Protein AF-A0A397ZHZ2-F1 (afdb_monomer)

Nearest PDB structures (foldseek):
  6yns-assembly6_L  TM=8.895E-01  e=3.245E-03  Homo sapiens
  1j1e-assembly1_A  TM=9.128E-01  e=4.592E-03  Homo sapiens
  7tci-assembly1_F  TM=8.106E-01  e=1.316E-03  Homo sapiens
  4ds7-assembly1_A  TM=8.549E-01  e=3.028E-03  Kluyveromyces lactis NRRL Y-1140
  2jnf-assembly1_A  TM=7.356E-01  e=9.192E-03  Lethocerus indicus

Foldseek 3Di:
DDPVVVQVVLCPVPPQKHALVSQQVVVCVVPVPDDNVNSVVVQVVQPPVPPRIRHPPPPPPPPPDD

InterPro domains:
  IPR002048 EF-hand domain [PF13499] (3-56)
  IPR002048 EF-hand domain [PS50222] (1-33)
  IPR002048 EF-hand domain [SM00054] (2-30)
  IPR002048 EF-hand domain [cd00051] (3-54)
  IPR011992 EF-hand domain pair [SSF47473] (2-56)
  IPR018247 EF-Hand 1, calcium-binding site [PS00018] (11-23)

Sequence (66 aa):
MSLEKIFKRFDKNNDGTISLDEFSNAFLKFFPGFSQEDTEKRFKEIDINCNGQIKYLKKEKAYLYN

pLDDT: mean 72.76, std 11.55, range [42.53, 85.69]

Radius of gyration: 13.1 Å; Cα contacts (8 Å, |Δi|>4): 51; chains: 1; bounding box: 27×35×29 Å

Mean predicted aligned error: 8.67 Å

Organism: Brassica campestris (NCBI:txid3711)

Solvent-accessible surface area (backbone atoms only — not comparable to full-atom 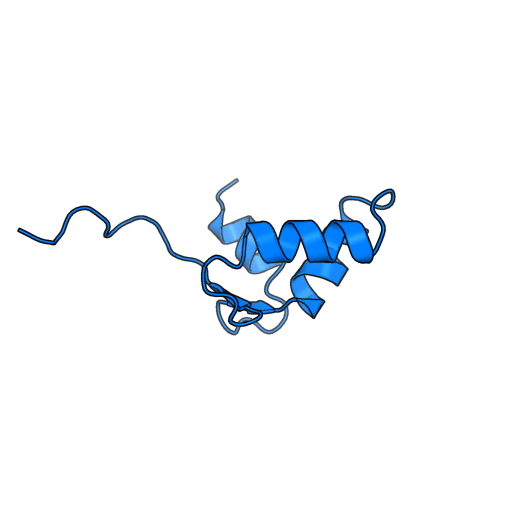values): 4177 Å² total; per-residue (Å²): 135,56,69,67,62,54,47,60,68,36,24,80,85,69,79,68,41,31,40,61,67,38,46,44,58,44,48,40,70,77,39,80,85,59,51,73,68,55,46,50,52,54,45,56,72,64,24,82,79,71,73,64,47,43,61,76,72,74,88,81,71,91,82,78,80,131

Secondary structure (DSSP, 8-state):
--HHHHHHHH-SS-SSEEEHHHHHHHHHHH-TTS-HHHHHHHHHHH-TT-SSEEE---S--SS---

Structure (mmCIF, N/CA/C/O backbone):
data_AF-A0A397ZHZ2-F1
#
_entry.id   AF-A0A397ZHZ2-F1
#
loop_
_atom_site.group_PDB
_atom_site.id
_atom_site.type_symbol
_atom_site.label_atom_id
_atom_site.label_alt_id
_atom_site.label_comp_id
_atom_site.label_asym_id
_atom_site.label_entity_id
_atom_site.label_seq_id
_atom_site.pdbx_PDB_ins_code
_atom_site.Cartn_x
_atom_site.Cartn_y
_atom_site.Cartn_z
_atom_site.occupancy
_atom_site.B_iso_or_equiv
_atom_site.auth_seq_id
_atom_site.auth_comp_id
_atom_site.auth_asym_id
_atom_site.auth_atom_id
_atom_site.pd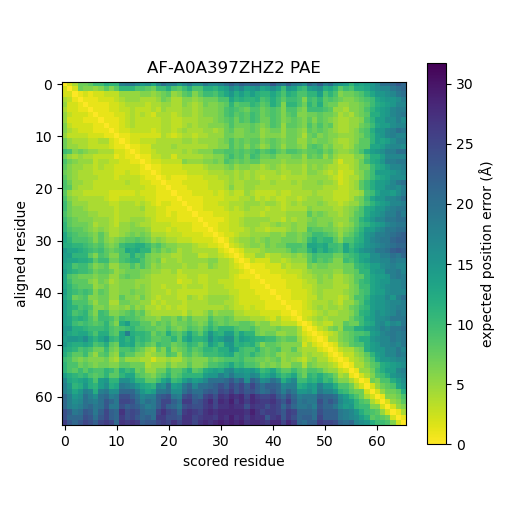bx_PDB_model_num
ATOM 1 N N . MET A 1 1 ? -20.959 -1.057 -6.607 1.00 50.16 1 MET A N 1
ATOM 2 C CA . MET A 1 1 ? -19.917 -1.557 -5.679 1.00 50.16 1 MET A CA 1
ATOM 3 C C . MET A 1 1 ? -19.401 -0.368 -4.887 1.00 50.16 1 MET A C 1
ATOM 5 O O . MET A 1 1 ? -19.081 0.632 -5.509 1.00 50.16 1 MET A O 1
ATOM 9 N N . SER A 1 2 ? -19.383 -0.428 -3.555 1.00 65.56 2 SER A N 1
ATOM 10 C CA . SER A 1 2 ? -18.894 0.685 -2.727 1.00 65.56 2 SER A CA 1
ATOM 11 C C . SER A 1 2 ? -17.371 0.638 -2.610 1.00 65.56 2 SER A C 1
ATOM 13 O O . SER A 1 2 ? -16.814 -0.457 -2.521 1.00 65.56 2 SER A O 1
ATOM 15 N N . LEU A 1 3 ? -16.717 1.804 -2.544 1.00 62.75 3 LEU A N 1
ATOM 16 C CA . LEU A 1 3 ? -15.280 1.932 -2.248 1.00 62.75 3 LEU A CA 1
ATOM 17 C C . LEU A 1 3 ? -14.872 1.103 -1.024 1.00 62.75 3 LEU A C 1
ATOM 19 O O . LEU A 1 3 ? -13.831 0.472 -1.050 1.00 62.75 3 LEU A O 1
ATOM 23 N N . GLU A 1 4 ? -15.738 1.006 -0.015 1.00 70.19 4 GLU A N 1
ATOM 24 C CA . GLU A 1 4 ? -15.537 0.189 1.189 1.00 70.19 4 GLU A CA 1
ATOM 25 C C . GLU A 1 4 ? -15.360 -1.317 0.886 1.00 70.19 4 GLU A C 1
ATOM 27 O O . GLU A 1 4 ? -14.540 -1.987 1.505 1.00 70.19 4 GLU A O 1
ATOM 32 N N . LYS A 1 5 ? -16.080 -1.861 -0.110 1.00 73.38 5 LYS A N 1
ATOM 33 C CA . LYS A 1 5 ? -15.926 -3.265 -0.541 1.00 73.38 5 LYS A CA 1
ATOM 34 C C . LYS A 1 5 ? -14.649 -3.488 -1.341 1.00 73.38 5 LYS A C 1
ATOM 36 O O . LYS A 1 5 ? -14.111 -4.588 -1.317 1.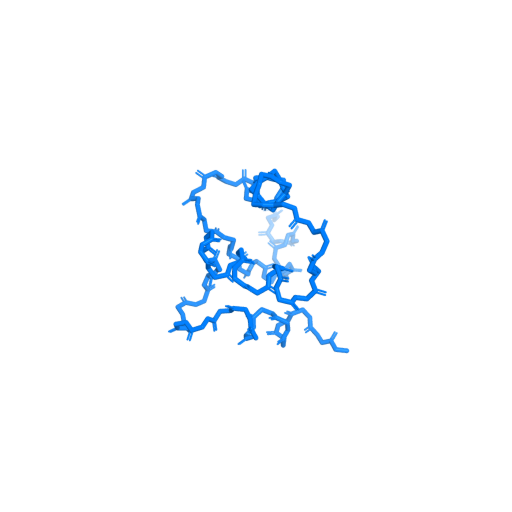00 73.38 5 LYS A O 1
ATOM 41 N N . ILE A 1 6 ? -14.209 -2.470 -2.077 1.00 71.94 6 ILE A N 1
ATOM 42 C CA . ILE A 1 6 ? -12.935 -2.505 -2.795 1.00 71.94 6 ILE A CA 1
ATOM 43 C C . ILE A 1 6 ? -11.815 -2.424 -1.760 1.00 71.94 6 ILE A C 1
ATOM 45 O O . ILE A 1 6 ? -10.988 -3.317 -1.730 1.00 71.94 6 ILE A O 1
ATOM 49 N N . PHE A 1 7 ? -11.871 -1.482 -0.819 1.00 75.62 7 PHE A N 1
ATOM 50 C CA . PHE A 1 7 ? -10.921 -1.376 0.288 1.00 75.62 7 PHE A CA 1
ATOM 51 C C . PHE A 1 7 ? -10.779 -2.681 1.063 1.00 75.62 7 PHE A C 1
ATOM 53 O O . PHE A 1 7 ? -9.684 -3.215 1.116 1.00 75.62 7 PHE A O 1
ATOM 60 N N . LYS A 1 8 ? -11.883 -3.279 1.528 1.00 77.12 8 LYS A N 1
ATOM 61 C CA . LYS A 1 8 ? -11.854 -4.585 2.215 1.00 77.12 8 LYS A CA 1
ATOM 62 C C . LYS A 1 8 ? -11.297 -5.740 1.384 1.00 77.12 8 LYS A C 1
ATOM 64 O O . LYS A 1 8 ? -10.991 -6.794 1.923 1.00 77.12 8 LYS A O 1
ATOM 69 N N . ARG A 1 9 ? -11.254 -5.602 0.060 1.00 80.50 9 ARG A N 1
ATOM 70 C CA . ARG A 1 9 ? -10.683 -6.624 -0.821 1.00 80.50 9 ARG A CA 1
ATOM 71 C C . ARG A 1 9 ? -9.174 -6.457 -0.998 1.00 80.50 9 ARG A C 1
ATOM 73 O O . ARG A 1 9 ? -8.521 -7.415 -1.402 1.00 80.50 9 ARG A O 1
ATOM 80 N N . PHE A 1 10 ? -8.664 -5.257 -0.746 1.00 78.00 10 PHE A N 1
ATOM 81 C CA . PHE A 1 10 ? -7.251 -4.908 -0.835 1.00 78.00 10 PHE A CA 1
ATOM 82 C C . PHE A 1 10 ? -6.581 -5.006 0.544 1.00 78.00 10 PHE A C 1
ATOM 84 O O . PHE A 1 10 ? -5.501 -5.574 0.625 1.00 78.00 10 PHE A O 1
ATOM 91 N N . ASP A 1 11 ? -7.260 -4.541 1.597 1.00 82.25 11 ASP A N 1
ATOM 92 C CA . ASP A 1 11 ? -6.902 -4.678 3.014 1.00 82.25 11 ASP A CA 1
ATOM 93 C C . ASP A 1 11 ? -6.957 -6.162 3.422 1.00 82.25 11 ASP A C 1
ATOM 95 O O . ASP A 1 11 ? -8.019 -6.735 3.700 1.00 82.25 11 ASP A O 1
ATOM 99 N N . LYS A 1 12 ? -5.805 -6.832 3.342 1.00 80.00 12 LYS A N 1
ATOM 100 C CA . LYS A 1 12 ? -5.684 -8.276 3.561 1.00 80.00 12 LYS A CA 1
ATOM 101 C C . LYS A 1 12 ? -5.601 -8.581 5.047 1.00 80.00 12 LYS A C 1
ATOM 103 O O . LYS A 1 12 ? -6.145 -9.597 5.488 1.00 80.00 12 LYS A O 1
ATOM 108 N N . ASN A 1 13 ? -4.898 -7.737 5.793 1.00 82.06 13 ASN A N 1
ATOM 109 C CA . ASN A 1 13 ? -4.707 -7.885 7.229 1.00 82.06 13 ASN A CA 1
ATOM 110 C C . ASN A 1 13 ? -5.890 -7.326 8.055 1.00 82.06 13 ASN A C 1
ATOM 112 O O . ASN A 1 13 ? -5.976 -7.625 9.244 1.00 82.06 13 ASN A O 1
ATOM 116 N N . ASN A 1 14 ? -6.846 -6.639 7.418 1.00 78.69 14 ASN A N 1
ATOM 117 C CA . ASN A 1 14 ? -8.009 -5.989 8.034 1.00 78.69 14 ASN A CA 1
ATOM 118 C C . ASN A 1 14 ? -7.621 -4.962 9.110 1.00 78.69 14 ASN A C 1
ATOM 120 O O . ASN A 1 14 ? -8.328 -4.818 10.113 1.00 78.69 14 ASN A O 1
ATOM 124 N N . ASP A 1 15 ? -6.504 -4.256 8.919 1.00 82.44 15 ASP A N 1
ATOM 125 C CA . ASP A 1 15 ? -6.053 -3.202 9.834 1.00 82.44 15 ASP A CA 1
ATOM 126 C C . ASP A 1 15 ? -6.734 -1.842 9.570 1.00 82.44 15 ASP A C 1
ATOM 128 O O . ASP A 1 15 ? -6.614 -0.907 10.372 1.00 82.44 15 ASP A O 1
ATOM 132 N N . GLY A 1 16 ? -7.527 -1.745 8.495 1.00 78.88 16 GLY A N 1
ATOM 133 C CA . GLY A 1 16 ? -8.257 -0.542 8.107 1.00 78.88 16 GLY A CA 1
ATOM 134 C C . GLY A 1 16 ? -7.421 0.473 7.321 1.00 78.88 16 GLY A C 1
ATOM 135 O O . GLY A 1 16 ? -7.913 1.576 7.032 1.00 78.88 16 GLY A O 1
ATOM 136 N N . THR A 1 17 ? -6.188 0.129 6.958 1.00 82.50 17 THR A N 1
ATOM 137 C CA . THR A 1 17 ? -5.360 0.839 5.984 1.00 82.50 17 THR A CA 1
ATOM 138 C C . THR A 1 17 ? -4.990 -0.107 4.838 1.00 82.50 17 THR A C 1
ATOM 140 O O . THR A 1 17 ? -5.296 -1.290 4.846 1.00 82.50 17 THR A O 1
ATOM 143 N N . ILE A 1 18 ? -4.465 0.444 3.746 1.00 83.94 18 ILE A N 1
ATOM 144 C CA . ILE A 1 18 ? -3.874 -0.361 2.676 1.00 83.94 18 ILE A CA 1
ATOM 145 C C . ILE A 1 18 ? -2.404 0.005 2.630 1.00 83.94 18 ILE A C 1
ATOM 147 O O . ILE A 1 18 ? -2.042 1.134 2.274 1.00 83.94 18 ILE A O 1
ATOM 151 N N . SER A 1 19 ? -1.563 -0.956 2.981 1.00 84.31 19 SER A N 1
ATOM 152 C CA . SER A 1 19 ? -0.115 -0.805 2.894 1.00 84.31 19 SER A CA 1
ATOM 153 C C . SER A 1 19 ? 0.357 -0.839 1.437 1.00 84.31 19 SER A C 1
ATOM 155 O O . SER A 1 19 ? -0.315 -1.400 0.570 1.00 84.31 19 SER A O 1
ATOM 157 N N . LEU A 1 20 ? 1.543 -0.291 1.149 1.00 81.69 20 LEU A N 1
ATOM 158 C CA . LEU A 1 20 ? 2.149 -0.361 -0.193 1.00 81.69 20 LEU A CA 1
ATOM 159 C C . LEU A 1 20 ? 2.203 -1.797 -0.737 1.00 81.69 20 LEU A C 1
ATOM 161 O O . LEU A 1 20 ? 1.947 -2.015 -1.921 1.00 81.69 20 LEU A O 1
ATOM 165 N N . ASP A 1 21 ? 2.510 -2.768 0.125 1.00 83.75 21 ASP A N 1
ATOM 166 C CA . ASP A 1 21 ? 2.588 -4.181 -0.250 1.00 83.75 21 ASP A CA 1
ATOM 167 C C . ASP A 1 21 ? 1.215 -4.728 -0.667 1.00 83.75 21 ASP A C 1
ATOM 169 O O . ASP A 1 21 ? 1.060 -5.296 -1.746 1.00 83.75 21 ASP A O 1
ATOM 173 N N . GLU A 1 22 ? 0.181 -4.458 0.132 1.00 85.69 22 GLU A N 1
ATOM 174 C CA . GLU A 1 22 ? -1.196 -4.873 -0.143 1.00 85.69 22 GLU A CA 1
ATOM 175 C C . GLU A 1 22 ? -1.756 -4.204 -1.396 1.00 85.69 22 GLU A C 1
ATOM 177 O O . GLU A 1 22 ? -2.368 -4.866 -2.241 1.00 85.69 22 GLU A O 1
ATOM 182 N N . PHE A 1 23 ? -1.486 -2.906 -1.553 1.00 82.88 23 PHE A N 1
ATOM 183 C CA . PHE A 1 23 ? -1.830 -2.163 -2.753 1.00 82.88 23 PHE A CA 1
ATOM 184 C C . PHE A 1 23 ? -1.135 -2.761 -3.968 1.00 82.88 23 PHE A C 1
ATOM 186 O O . PHE A 1 23 ? -1.808 -3.059 -4.946 1.00 82.88 23 PHE A O 1
ATOM 193 N N . SER A 1 24 ? 0.177 -2.998 -3.907 1.00 81.50 24 SER A N 1
ATOM 194 C CA . SER A 1 24 ? 0.943 -3.506 -5.046 1.00 81.50 24 SER A CA 1
ATOM 195 C C . SER A 1 24 ? 0.496 -4.900 -5.457 1.00 81.50 24 SER A C 1
ATOM 197 O O . SER A 1 24 ? 0.256 -5.167 -6.633 1.00 81.50 24 SER A O 1
ATOM 199 N N . ASN A 1 25 ? 0.296 -5.780 -4.480 1.00 82.88 25 ASN A N 1
ATOM 200 C CA . ASN A 1 25 ? -0.120 -7.157 -4.708 1.00 82.88 25 ASN 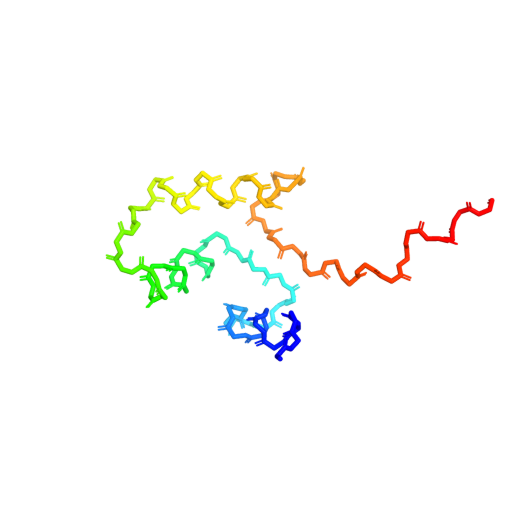A CA 1
ATOM 201 C C . ASN A 1 25 ? -1.529 -7.223 -5.321 1.00 82.88 25 ASN A C 1
ATOM 203 O O . ASN A 1 25 ? -1.777 -7.971 -6.268 1.00 82.88 25 ASN A O 1
ATOM 207 N N . ALA A 1 26 ? -2.456 -6.401 -4.827 1.00 82.25 26 ALA A N 1
ATOM 208 C CA . ALA A 1 26 ? -3.794 -6.317 -5.392 1.00 82.25 26 ALA A CA 1
ATOM 209 C C . ALA A 1 26 ? -3.796 -5.615 -6.761 1.00 82.25 26 ALA A C 1
ATOM 211 O O . ALA A 1 26 ? -4.397 -6.124 -7.705 1.00 82.25 26 ALA A O 1
ATOM 212 N N . PHE A 1 27 ? -3.095 -4.491 -6.905 1.00 79.50 27 PHE A N 1
ATOM 213 C CA . PHE A 1 27 ? -3.052 -3.688 -8.127 1.00 79.50 27 PHE A CA 1
ATOM 214 C C . PHE A 1 27 ? -2.450 -4.465 -9.299 1.00 79.50 27 PHE A C 1
ATOM 216 O O . PHE A 1 27 ? -3.085 -4.541 -10.347 1.00 79.50 27 PHE A O 1
ATOM 223 N N . LEU A 1 28 ? -1.316 -5.147 -9.107 1.00 80.81 28 LEU A N 1
ATOM 224 C CA . LEU A 1 28 ? -0.712 -6.017 -10.127 1.00 80.81 28 LEU A CA 1
ATOM 225 C C . LEU A 1 28 ? -1.624 -7.194 -10.499 1.00 80.81 28 LEU A C 1
ATOM 227 O O . LEU A 1 28 ? -1.669 -7.615 -11.653 1.00 80.81 28 LEU A O 1
ATOM 231 N N . LYS A 1 29 ? -2.400 -7.711 -9.539 1.00 81.00 29 LYS A N 1
ATOM 232 C CA . LYS A 1 29 ? -3.358 -8.798 -9.782 1.00 81.00 29 LYS A CA 1
ATOM 233 C C . LYS A 1 29 ? -4.562 -8.356 -10.615 1.00 81.00 29 LYS A C 1
ATOM 235 O O . LYS A 1 29 ? -5.095 -9.160 -11.377 1.00 81.00 29 LYS A O 1
ATOM 240 N N . PHE A 1 30 ? -5.004 -7.108 -10.469 1.00 77.25 30 PHE A N 1
ATOM 241 C CA . PHE A 1 30 ? -6.081 -6.536 -11.282 1.00 77.25 30 PHE A CA 1
ATOM 242 C C . PHE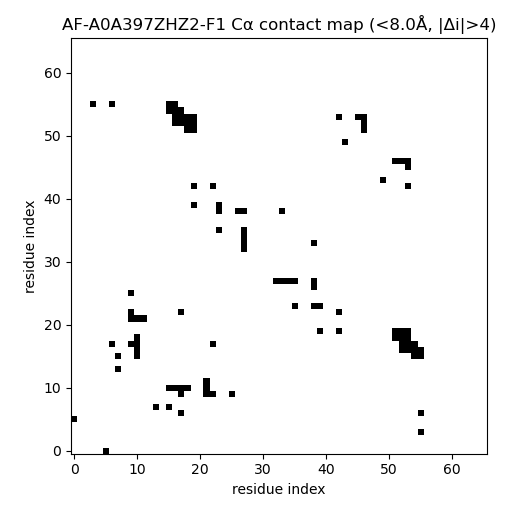 A 1 30 ? -5.578 -5.976 -12.618 1.00 77.25 30 PHE A C 1
ATOM 244 O O . PHE A 1 30 ? -6.305 -6.028 -13.609 1.00 77.25 30 PHE A O 1
ATOM 251 N N . PHE A 1 31 ? -4.341 -5.481 -12.654 1.00 75.50 31 PHE A N 1
ATOM 252 C CA . PHE A 1 31 ? -3.726 -4.834 -13.807 1.00 75.50 31 PHE A CA 1
ATOM 253 C C . PHE A 1 31 ? -2.357 -5.462 -14.120 1.00 75.50 31 PHE A C 1
ATOM 255 O O . PHE A 1 31 ? -1.323 -4.835 -13.890 1.00 75.50 31 PHE A O 1
ATOM 262 N N . PRO A 1 32 ? -2.323 -6.674 -14.708 1.00 75.38 32 PRO A N 1
ATOM 263 C CA . PRO A 1 32 ? -1.085 -7.420 -14.974 1.00 75.38 32 PRO A CA 1
ATOM 264 C C . PRO A 1 32 ? -0.153 -6.794 -16.035 1.00 75.38 32 PRO A C 1
ATOM 266 O O . PRO A 1 32 ? 0.817 -7.424 -16.440 1.00 75.38 32 PRO A O 1
ATOM 269 N N . GLY A 1 33 ? -0.438 -5.577 -16.506 1.00 79.00 33 GLY A N 1
ATOM 270 C CA . GLY A 1 33 ? 0.400 -4.820 -17.444 1.00 79.00 33 GLY A CA 1
ATOM 271 C C . GLY A 1 33 ? 1.126 -3.623 -16.824 1.00 79.00 33 GLY A C 1
ATOM 272 O O . GLY A 1 33 ? 1.825 -2.915 -17.541 1.00 79.00 33 GLY A O 1
ATOM 273 N N . PHE A 1 34 ? 0.941 -3.366 -15.529 1.00 77.56 34 PHE A N 1
ATOM 274 C CA 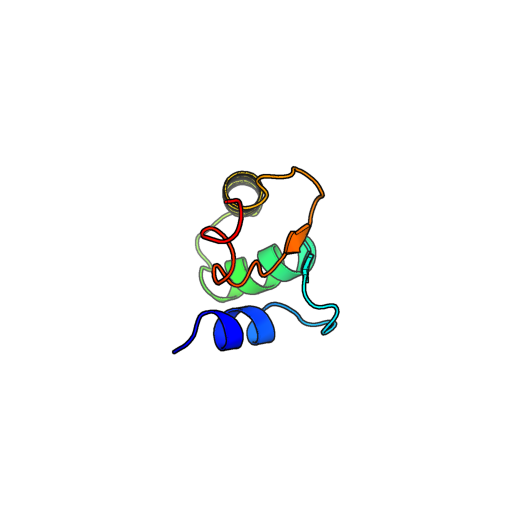. PHE A 1 34 ? 1.634 -2.287 -14.826 1.00 77.56 34 PHE A CA 1
ATOM 275 C C . PHE A 1 34 ? 2.902 -2.826 -14.172 1.00 77.56 34 PHE A C 1
ATOM 277 O O . PHE A 1 34 ? 2.903 -3.929 -13.625 1.00 77.56 34 PHE A O 1
ATOM 284 N N . SER A 1 35 ? 3.982 -2.047 -14.215 1.00 81.06 35 SER A N 1
ATOM 285 C CA . SER A 1 35 ? 5.209 -2.402 -13.504 1.00 81.06 35 SER A CA 1
ATOM 286 C C . SER A 1 35 ? 5.095 -2.029 -12.027 1.00 81.06 35 SER A C 1
ATOM 288 O O . SER A 1 35 ? 4.257 -1.215 -11.623 1.00 81.06 35 SER A O 1
ATOM 290 N N . GLN A 1 36 ? 5.977 -2.597 -11.206 1.00 78.38 36 GLN A N 1
ATOM 291 C CA . GLN A 1 36 ? 6.090 -2.219 -9.797 1.00 78.38 36 GLN A CA 1
ATOM 292 C C . GLN A 1 36 ? 6.324 -0.706 -9.644 1.00 78.38 36 GLN A C 1
ATOM 294 O O . GLN A 1 36 ? 5.650 -0.065 -8.845 1.00 78.38 36 GLN A O 1
ATOM 299 N N . GLU A 1 37 ? 7.153 -0.113 -10.509 1.00 81.56 37 GLU A N 1
ATOM 300 C CA . GLU A 1 37 ? 7.421 1.330 -10.509 1.00 81.56 37 GLU A CA 1
ATOM 301 C C . GLU A 1 37 ? 6.167 2.176 -10.802 1.00 81.56 37 GLU A C 1
ATOM 303 O O . GLU A 1 37 ? 5.926 3.192 -10.146 1.00 81.56 37 GLU A O 1
ATOM 308 N N . ASP A 1 38 ? 5.332 1.756 -11.759 1.00 83.19 38 ASP A N 1
ATOM 309 C CA . ASP A 1 38 ? 4.069 2.442 -12.044 1.00 83.19 38 ASP A CA 1
ATOM 310 C C . ASP A 1 38 ? 3.120 2.348 -10.851 1.00 83.19 38 ASP A C 1
ATOM 312 O O . ASP A 1 38 ? 2.447 3.314 -10.498 1.00 83.19 38 ASP A O 1
ATOM 316 N N . THR A 1 39 ? 3.097 1.187 -10.203 1.00 81.06 39 THR A N 1
ATOM 317 C CA . THR A 1 39 ? 2.263 0.937 -9.029 1.00 81.06 39 THR A CA 1
ATOM 318 C C . THR A 1 39 ? 2.701 1.798 -7.845 1.00 81.06 39 THR A C 1
ATOM 320 O O . THR A 1 39 ? 1.855 2.400 -7.189 1.00 81.06 39 THR A O 1
ATOM 323 N N . GLU A 1 40 ? 4.007 1.954 -7.621 1.00 80.50 40 GLU A N 1
ATOM 324 C CA . GLU A 1 40 ? 4.568 2.850 -6.604 1.00 80.50 40 GLU A CA 1
ATOM 325 C C . GLU A 1 40 ? 4.290 4.327 -6.900 1.00 80.50 40 GLU A C 1
ATOM 327 O O . GLU A 1 40 ? 3.960 5.082 -5.983 1.00 80.50 40 GLU A O 1
ATOM 332 N N . LYS A 1 41 ? 4.378 4.757 -8.167 1.00 81.62 41 LYS A N 1
ATOM 333 C CA . LYS A 1 41 ? 3.991 6.123 -8.562 1.00 81.62 41 LYS A CA 1
ATOM 334 C C . LYS A 1 41 ? 2.523 6.381 -8.241 1.00 81.62 41 LYS A C 1
ATOM 336 O O . LYS A 1 41 ? 2.212 7.374 -7.593 1.00 81.62 41 LYS A O 1
ATOM 341 N N . ARG A 1 42 ? 1.639 5.451 -8.612 1.00 77.81 42 ARG A N 1
ATOM 342 C CA . ARG A 1 42 ? 0.200 5.546 -8.325 1.00 77.81 42 ARG A CA 1
ATOM 343 C C . ARG A 1 42 ? -0.088 5.511 -6.835 1.00 77.81 42 ARG A C 1
ATOM 345 O O . ARG A 1 42 ? -0.950 6.247 -6.370 1.00 77.81 42 ARG A O 1
ATOM 352 N N . PHE A 1 43 ? 0.645 4.694 -6.086 1.00 78.31 43 PHE A N 1
ATOM 353 C CA . PHE A 1 43 ? 0.542 4.665 -4.638 1.00 78.31 43 PHE A CA 1
ATOM 354 C C . PHE A 1 43 ? 0.900 6.026 -4.042 1.00 78.31 43 PHE A C 1
ATOM 356 O O . PHE A 1 43 ? 0.116 6.554 -3.267 1.00 78.31 43 PHE A O 1
ATOM 363 N N . LYS A 1 44 ? 2.013 6.639 -4.461 1.00 77.00 44 LYS A N 1
ATOM 364 C CA . LYS A 1 44 ? 2.420 7.982 -4.012 1.00 77.00 44 LYS A CA 1
ATOM 365 C C . LYS A 1 44 ? 1.423 9.077 -4.389 1.00 77.00 44 LYS A C 1
ATOM 367 O O . LYS A 1 44 ? 1.268 10.031 -3.640 1.00 77.00 44 LYS A O 1
ATOM 372 N N . GLU A 1 45 ? 0.733 8.950 -5.521 1.00 75.94 45 GLU A N 1
ATOM 373 C CA . GLU A 1 45 ? -0.345 9.879 -5.891 1.00 75.94 45 GLU A CA 1
ATOM 374 C C . GLU A 1 45 ? -1.575 9.761 -4.970 1.00 75.94 45 GLU A C 1
ATOM 376 O O 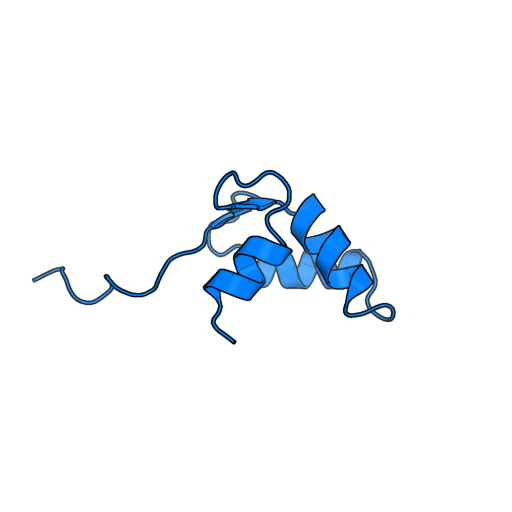. GLU A 1 45 ? -2.317 10.730 -4.805 1.00 75.94 45 GLU A O 1
ATOM 381 N N . ILE A 1 46 ? -1.803 8.589 -4.367 1.00 72.31 46 ILE A N 1
ATOM 382 C CA . ILE A 1 46 ? -2.935 8.324 -3.463 1.00 72.31 46 ILE A CA 1
ATOM 383 C C . ILE A 1 46 ? -2.543 8.533 -1.988 1.00 72.31 46 ILE A C 1
ATOM 385 O O . ILE A 1 46 ? -3.376 8.950 -1.180 1.00 72.31 46 ILE A O 1
ATOM 389 N N . ASP A 1 47 ? -1.285 8.275 -1.637 1.00 75.69 47 ASP A N 1
ATOM 390 C CA . ASP A 1 47 ? -0.671 8.488 -0.323 1.00 75.69 47 ASP A CA 1
ATOM 391 C C . ASP A 1 47 ? -0.381 9.983 -0.095 1.00 75.69 47 ASP A C 1
ATOM 393 O O . ASP A 1 47 ? 0.759 10.440 -0.073 1.00 75.69 47 ASP A O 1
ATOM 397 N N . ILE A 1 48 ? -1.452 10.769 0.057 1.00 68.25 48 ILE A N 1
ATOM 398 C CA . ILE A 1 48 ? -1.407 12.235 0.227 1.00 68.25 48 ILE A CA 1
ATOM 399 C C . ILE A 1 48 ? -0.571 12.645 1.452 1.00 68.25 48 ILE A C 1
ATOM 401 O O . ILE A 1 48 ? -0.002 13.735 1.486 1.00 68.25 48 ILE A O 1
ATOM 405 N N . ASN A 1 49 ? -0.519 11.796 2.477 1.00 66.12 49 ASN A N 1
ATOM 406 C CA . ASN A 1 49 ? 0.214 12.037 3.715 1.00 66.12 49 ASN A CA 1
ATOM 407 C C . ASN A 1 49 ? 1.606 11.387 3.739 1.00 66.12 49 ASN A C 1
ATOM 409 O O . ASN A 1 49 ? 2.276 11.496 4.768 1.00 66.12 49 ASN A O 1
ATOM 413 N N . CYS A 1 50 ? 2.044 10.759 2.639 1.00 68.44 50 CYS A N 1
ATOM 414 C CA . CYS A 1 50 ? 3.346 10.103 2.491 1.00 68.44 50 CYS A CA 1
ATOM 415 C C . CYS A 1 50 ? 3.703 9.191 3.677 1.00 68.44 50 CYS A C 1
ATOM 417 O O . CYS A 1 50 ? 4.867 9.119 4.083 1.00 68.44 50 CYS A O 1
ATOM 419 N N . ASN A 1 51 ? 2.708 8.545 4.291 1.00 73.56 51 ASN A N 1
ATOM 420 C CA . ASN A 1 51 ? 2.922 7.709 5.473 1.00 73.56 51 ASN A CA 1
ATOM 421 C C . ASN A 1 51 ? 3.097 6.226 5.108 1.00 73.56 51 ASN A C 1
ATOM 423 O O . ASN A 1 51 ? 3.193 5.389 6.008 1.00 73.56 51 ASN A O 1
ATOM 427 N N . GLY A 1 52 ? 3.108 5.895 3.812 1.00 71.25 52 GLY A N 1
ATOM 428 C CA . GLY A 1 52 ? 3.218 4.526 3.324 1.00 71.25 52 GLY A CA 1
ATOM 429 C C . GLY A 1 52 ? 1.935 3.710 3.489 1.00 71.25 52 GLY A C 1
ATOM 430 O O . GLY A 1 52 ? 1.980 2.489 3.327 1.00 71.25 52 GLY A O 1
ATOM 431 N N . GLN A 1 53 ? 0.807 4.3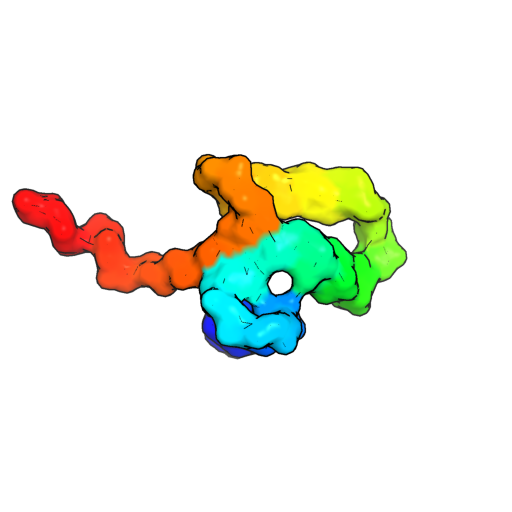48 3.826 1.00 75.38 53 GLN A N 1
ATOM 432 C CA . GLN A 1 53 ? -0.468 3.688 4.109 1.00 75.38 53 GLN A CA 1
ATOM 433 C C . GLN A 1 53 ? -1.658 4.503 3.594 1.00 75.38 53 GLN A C 1
ATOM 435 O O . GLN A 1 53 ? -2.009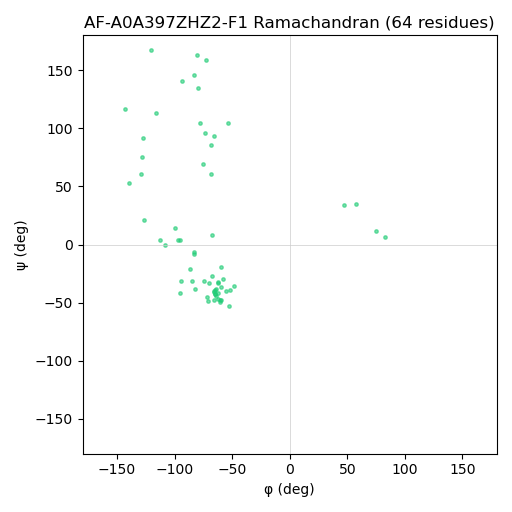 5.560 4.120 1.00 75.38 53 GLN A O 1
ATOM 440 N N . ILE A 1 54 ? -2.399 3.940 2.645 1.00 74.25 54 ILE A N 1
ATOM 441 C CA . ILE A 1 54 ? -3.635 4.553 2.168 1.00 74.25 54 ILE A CA 1
ATOM 442 C C . ILE A 1 54 ? -4.731 4.276 3.196 1.00 74.25 54 ILE A C 1
ATOM 444 O O . ILE A 1 54 ? -5.279 3.176 3.283 1.00 74.25 54 ILE A O 1
ATOM 448 N N . LYS A 1 55 ? -5.081 5.292 3.983 1.00 70.00 55 LYS A N 1
ATOM 449 C CA . LYS A 1 55 ? -6.199 5.197 4.921 1.00 70.00 55 LYS A CA 1
ATOM 450 C C . LYS A 1 55 ? -7.518 5.392 4.185 1.00 70.00 55 LYS A C 1
ATOM 452 O O . LYS A 1 55 ? -7.677 6.347 3.422 1.00 70.00 55 LYS A O 1
ATOM 457 N N . TYR A 1 56 ? -8.504 4.544 4.474 1.00 66.31 56 TYR A N 1
ATOM 458 C CA . TYR A 1 56 ? -9.875 4.796 4.041 1.00 66.31 56 TYR A CA 1
ATOM 459 C C . TYR A 1 56 ? -10.441 6.004 4.799 1.00 66.31 56 TYR A C 1
ATOM 461 O O . TYR A 1 56 ? -11.103 5.871 5.830 1.00 66.31 56 TYR A O 1
ATOM 469 N N . LEU A 1 57 ? -10.187 7.218 4.302 1.00 59.00 57 LEU A N 1
ATOM 470 C CA . LEU A 1 57 ? -10.984 8.371 4.690 1.00 59.00 57 LEU A CA 1
ATOM 471 C C . LEU A 1 57 ? -12.336 8.236 4.003 1.00 59.00 57 LEU A C 1
ATOM 473 O O . LEU A 1 57 ? -12.535 8.639 2.856 1.00 59.00 57 LEU A O 1
ATOM 477 N N . LYS A 1 58 ? -13.297 7.687 4.740 1.00 54.72 58 LYS A N 1
ATOM 478 C CA . LYS A 1 58 ? -14.707 7.916 4.456 1.00 54.72 58 LYS A CA 1
ATOM 479 C C . LYS A 1 58 ? -14.889 9.440 4.422 1.00 54.72 58 LYS A C 1
ATOM 481 O O . LYS A 1 58 ? -14.807 10.091 5.463 1.00 54.72 58 LYS A O 1
ATOM 486 N N . LYS A 1 59 ? -15.028 10.035 3.229 1.00 49.88 59 LYS A N 1
ATOM 487 C CA . LYS A 1 59 ? -15.282 11.477 3.033 1.00 49.88 59 LYS A CA 1
ATOM 488 C C . LYS A 1 59 ? -16.689 11.843 3.536 1.00 49.88 59 LYS A C 1
ATOM 490 O O . LYS A 1 59 ? -17.525 12.303 2.773 1.00 49.88 59 LYS A O 1
ATOM 495 N N . GLU A 1 60 ? -16.963 11.638 4.818 1.00 51.56 60 GLU A N 1
ATOM 496 C CA . GLU A 1 60 ? -18.210 12.060 5.467 1.00 51.56 60 GLU A CA 1
ATOM 497 C C . GLU A 1 60 ? -18.003 13.177 6.498 1.00 51.56 60 GLU A C 1
ATOM 499 O O . GLU A 1 60 ? -18.961 13.610 7.126 1.00 51.56 60 GLU A O 1
ATOM 504 N N . LYS A 1 61 ? -16.789 13.722 6.661 1.00 45.38 61 LYS A N 1
ATOM 505 C CA . LYS A 1 61 ? -16.555 14.858 7.574 1.00 45.38 61 LYS A CA 1
ATOM 506 C C . LYS A 1 61 ? -15.589 15.914 7.030 1.00 45.38 61 LYS A C 1
ATOM 508 O O . LYS A 1 61 ? -14.646 16.299 7.705 1.00 45.38 61 LYS A O 1
ATOM 513 N N . ALA A 1 62 ? -15.855 16.419 5.826 1.00 47.31 62 ALA A N 1
ATOM 514 C CA . ALA A 1 62 ? -15.271 17.684 5.353 1.00 47.31 62 ALA A CA 1
ATOM 515 C C . ALA A 1 62 ? -16.241 18.884 5.486 1.00 47.31 62 ALA A C 1
ATOM 517 O O . ALA A 1 62 ? -15.990 19.931 4.906 1.00 47.31 62 ALA A O 1
ATOM 518 N N . TYR A 1 63 ? -17.336 18.743 6.250 1.00 50.28 63 TYR A N 1
ATOM 519 C CA . TYR A 1 63 ? -18.348 19.795 6.467 1.00 50.28 63 TYR A CA 1
ATOM 520 C C . TYR A 1 63 ? -18.630 20.102 7.951 1.00 50.28 63 TYR A C 1
ATOM 522 O O . TYR A 1 63 ? -19.686 20.627 8.284 1.00 50.28 63 TYR A O 1
ATOM 530 N N . LEU A 1 64 ? -17.713 19.775 8.867 1.00 51.38 64 LEU A N 1
ATOM 531 C CA . LEU A 1 64 ? -17.847 20.135 10.287 1.00 51.38 64 LEU A CA 1
ATOM 532 C C . LEU A 1 64 ? -16.574 20.809 10.802 1.00 51.38 64 LEU A C 1
ATOM 534 O O . LEU A 1 64 ? -15.924 20.328 11.723 1.00 51.38 64 LEU A O 1
ATOM 538 N N . TYR A 1 65 ? -16.233 21.935 10.188 1.00 42.53 65 TYR A N 1
ATOM 539 C CA . TYR A 1 65 ? -15.599 23.031 10.910 1.00 42.53 65 TYR A CA 1
ATOM 540 C C . TYR A 1 65 ? -16.444 24.268 10.597 1.00 42.53 65 TYR A C 1
ATOM 542 O O . TYR A 1 65 ? -16.311 24.859 9.527 1.00 42.53 65 TYR A O 1
ATOM 550 N N . ASN A 1 66 ? -17.429 24.518 11.469 1.00 45.00 66 ASN A N 1
ATOM 551 C CA . ASN A 1 66 ? -18.002 25.854 11.641 1.00 45.00 66 ASN A CA 1
ATOM 552 C C . ASN A 1 66 ? -16.967 26.715 12.363 1.00 45.00 66 ASN A C 1
ATOM 554 O O . ASN A 1 66 ? -16.294 26.149 13.258 1.00 45.00 66 ASN A O 1
#